Protein AF-A0AAW9SMX0-F1 (afdb_monomer_lite)

Sequence (103 aa):
MMPGGKVMLHRSEGRRTGTETSFVAVIRDSGDGYECDTYDRDGTTSHSCAKLDGHDWHIDGDGMRFRGKFDAGFETLSGQWYRDTDDKPDQLWMQVTLARQEA

Organism: NCBI:txid422297

Foldseek 3Di:
DDPPWDWDWDWDWDADPNDIKIKIWIWTDPPQFIKIWIAIPVRDIWIWTWHDDPFWIWIDIDQKIWTWGADPVSQKIWTWMFGDDPVDGGHTDDTDIDGDDDD

Secondary structure (DSSP, 8-state):
--TT--EEEEEEEEEETTEEEEEEEEEEE-SSSEEEEEEETTS-EEEEEEEEETTEEEEEETTEEEEEEE-TTS-EEEEEEEEEETTEEEEEEEEEEEEPPP-

Structure (mmCIF, N/CA/C/O backbone):
data_AF-A0AAW9SMX0-F1
#
_entry.id   AF-A0AAW9SMX0-F1
#
loop_
_atom_site.group_PDB
_atom_site.id
_atom_site.type_symbol
_atom_site.label_atom_id
_atom_site.label_alt_id
_atom_site.label_comp_id
_atom_site.label_asym_id
_atom_site.label_entity_id
_atom_site.label_seq_id
_atom_site.pdbx_PDB_ins_code
_atom_site.Cartn_x
_atom_site.Cartn_y
_atom_site.Cartn_z
_atom_site.occupancy
_atom_site.B_iso_or_equiv
_atom_site.auth_seq_id
_atom_site.auth_comp_id
_atom_site.auth_asym_id
_atom_site.auth_atom_id
_atom_site.pdbx_PDB_model_num
ATOM 1 N N . MET A 1 1 ? -20.982 -3.469 -15.095 1.00 43.59 1 MET A N 1
ATOM 2 C CA . MET A 1 1 ? -21.664 -2.411 -14.309 1.00 43.59 1 MET A CA 1
ATOM 3 C C . MET A 1 1 ? -20.934 -2.352 -12.959 1.00 43.59 1 MET A C 1
ATOM 5 O O . MET A 1 1 ? -20.220 -3.297 -12.675 1.00 43.59 1 MET A O 1
ATOM 9 N N . MET A 1 2 ? -21.052 -1.330 -12.112 1.00 42.69 2 MET A N 1
ATOM 10 C CA . MET A 1 2 ? -22.060 -1.598 -11.095 1.00 42.69 2 MET A CA 1
ATOM 11 C C . MET A 1 2 ? -22.697 -0.361 -10.450 1.00 42.69 2 MET A C 1
ATOM 13 O O . MET A 1 2 ? -21.994 0.463 -9.866 1.00 42.69 2 MET A O 1
ATOM 17 N N . PRO A 1 3 ? -24.035 -0.251 -10.512 1.00 39.66 3 PRO A N 1
ATOM 18 C CA . PRO A 1 3 ? -24.795 0.794 -9.846 1.00 39.66 3 PRO A CA 1
ATOM 19 C C . PRO A 1 3 ? -24.715 0.597 -8.331 1.00 39.66 3 PRO A C 1
ATOM 21 O O . PRO A 1 3 ? -25.076 -0.464 -7.827 1.00 39.66 3 PRO A O 1
ATOM 24 N N . GLY A 1 4 ? -24.260 1.631 -7.622 1.00 50.88 4 GLY A N 1
ATOM 25 C CA . GLY A 1 4 ? -24.362 1.752 -6.163 1.00 50.88 4 GLY A CA 1
ATOM 26 C C . GLY A 1 4 ? -23.061 1.607 -5.364 1.00 50.88 4 GLY A C 1
ATOM 27 O O . GLY A 1 4 ? -23.071 1.909 -4.174 1.00 50.88 4 GLY A O 1
ATOM 28 N N . GLY A 1 5 ? -21.948 1.192 -5.978 1.00 65.75 5 GLY A N 1
ATOM 29 C CA . GLY A 1 5 ? -20.664 1.060 -5.275 1.00 65.75 5 GLY A CA 1
ATOM 30 C C . GLY A 1 5 ? -20.070 2.416 -4.879 1.00 65.75 5 GLY A C 1
ATOM 31 O O . GLY A 1 5 ? -20.079 3.357 -5.675 1.00 65.75 5 GLY A O 1
ATOM 32 N N . LYS A 1 6 ? -19.548 2.532 -3.652 1.00 74.38 6 LYS A N 1
ATOM 33 C CA . LYS A 1 6 ? -18.794 3.718 -3.224 1.00 74.38 6 LYS A CA 1
ATOM 34 C C . LYS A 1 6 ? -17.414 3.684 -3.878 1.00 74.38 6 LYS A C 1
ATOM 36 O O . LYS A 1 6 ? -16.716 2.677 -3.803 1.00 74.38 6 LYS A O 1
ATOM 41 N N . VAL A 1 7 ? -17.033 4.792 -4.504 1.00 83.56 7 VAL A N 1
ATOM 42 C CA . VAL A 1 7 ? -15.702 4.992 -5.082 1.00 83.56 7 VAL A CA 1
ATOM 43 C C . VAL A 1 7 ? -15.062 6.179 -4.384 1.00 83.56 7 VAL A C 1
ATOM 45 O O . VAL A 1 7 ? -15.695 7.227 -4.241 1.00 83.56 7 VAL A O 1
ATOM 48 N N . MET A 1 8 ? -13.813 6.019 -3.960 1.00 88.38 8 MET A N 1
ATOM 49 C CA . MET A 1 8 ? -12.990 7.122 -3.483 1.00 88.38 8 MET A CA 1
ATOM 50 C C . MET A 1 8 ? -11.999 7.502 -4.578 1.00 88.38 8 MET A C 1
ATOM 52 O O . MET A 1 8 ? -11.244 6.664 -5.067 1.00 88.38 8 MET A O 1
ATOM 56 N N . LEU A 1 9 ? -12.002 8.781 -4.947 1.00 90.31 9 LEU A N 1
ATOM 57 C CA . LEU A 1 9 ? -10.954 9.362 -5.771 1.00 90.31 9 LEU A CA 1
ATOM 58 C C . LEU A 1 9 ? -9.901 9.961 -4.843 1.00 90.31 9 LEU A C 1
ATOM 60 O O . LEU A 1 9 ? -10.198 10.888 -4.090 1.00 90.31 9 LEU A O 1
ATOM 64 N N . HIS A 1 10 ? -8.681 9.441 -4.900 1.00 87.25 10 HIS A N 1
ATOM 65 C CA . HIS A 1 10 ? -7.555 9.976 -4.149 1.00 87.25 10 HIS A CA 1
ATOM 66 C C . HIS A 1 10 ? -6.547 10.594 -5.116 1.00 87.25 10 HIS A C 1
ATOM 68 O O . HIS A 1 10 ? -6.023 9.916 -5.994 1.00 87.25 10 HIS A O 1
ATOM 74 N N . ARG A 1 11 ? -6.283 11.892 -4.968 1.00 89.88 11 ARG A N 1
ATOM 75 C CA . ARG A 1 11 ? -5.246 12.600 -5.721 1.00 89.88 11 ARG A CA 1
ATOM 76 C C . ARG A 1 11 ? -4.106 12.925 -4.777 1.00 89.88 11 ARG A C 1
ATOM 78 O O . ARG A 1 11 ? -4.342 13.477 -3.704 1.00 89.88 11 ARG A O 1
ATOM 85 N N . SER A 1 12 ? -2.894 12.610 -5.204 1.00 86.81 12 SER A N 1
ATOM 86 C CA . SER A 1 12 ? -1.688 12.892 -4.442 1.00 86.81 12 SER A CA 1
ATOM 87 C C . SER A 1 12 ? -0.671 13.615 -5.309 1.00 86.81 12 SER A C 1
ATOM 89 O O . SER A 1 12 ? -0.507 13.316 -6.494 1.00 86.81 12 SER A O 1
ATOM 91 N N . GLU A 1 13 ? 0.002 14.582 -4.701 1.00 89.38 13 GLU A N 1
ATOM 92 C CA . GLU A 1 13 ? 1.082 15.362 -5.290 1.00 89.38 13 GLU A CA 1
ATOM 93 C C . GLU A 1 13 ? 2.226 15.412 -4.280 1.00 89.38 13 GLU A C 1
ATOM 95 O O . GLU A 1 13 ? 2.012 15.521 -3.072 1.00 89.38 13 GLU A O 1
ATOM 100 N N . GLY A 1 14 ? 3.456 15.306 -4.766 1.00 84.12 14 GLY A N 1
ATOM 101 C CA . GLY A 1 14 ? 4.633 15.239 -3.920 1.00 84.12 14 GLY A CA 1
ATOM 102 C C . GLY A 1 14 ? 5.915 15.518 -4.684 1.00 84.12 14 GLY A C 1
ATOM 103 O O . GLY A 1 14 ? 5.922 15.731 -5.896 1.00 84.12 14 GLY A O 1
ATOM 104 N N . ARG A 1 15 ? 7.033 15.513 -3.958 1.00 82.81 15 ARG A N 1
ATOM 105 C CA . ARG A 1 15 ? 8.367 15.631 -4.544 1.00 82.81 15 ARG A CA 1
ATOM 106 C C . ARG A 1 15 ? 9.269 14.545 -3.986 1.00 82.81 15 ARG A C 1
ATOM 108 O O . ARG A 1 15 ? 9.516 14.501 -2.784 1.00 82.81 15 ARG A O 1
ATOM 115 N N . ARG A 1 16 ? 9.816 13.705 -4.862 1.00 72.75 16 ARG A N 1
ATOM 116 C CA . ARG A 1 16 ? 10.793 12.669 -4.523 1.00 72.75 16 ARG A CA 1
ATOM 117 C C . ARG A 1 16 ? 12.118 13.002 -5.193 1.00 72.75 16 ARG A C 1
ATOM 119 O O . ARG A 1 16 ? 12.179 13.131 -6.408 1.00 72.75 16 ARG A O 1
ATOM 126 N N . THR A 1 17 ? 13.176 13.175 -4.397 1.00 80.62 17 THR A N 1
ATOM 127 C CA . THR A 1 17 ? 14.545 13.450 -4.893 1.00 80.62 17 THR A CA 1
ATOM 128 C C . THR A 1 17 ? 14.629 14.597 -5.914 1.00 80.62 17 THR A C 1
ATOM 130 O O . THR A 1 17 ? 15.412 14.544 -6.852 1.00 80.62 17 THR A O 1
ATOM 133 N N . GLY A 1 18 ? 13.808 15.638 -5.740 1.00 82.25 18 GLY A N 1
ATOM 134 C CA . GLY A 1 18 ? 13.744 16.788 -6.653 1.00 82.25 18 GLY A CA 1
ATOM 135 C C . GLY A 1 18 ? 12.780 16.623 -7.832 1.00 82.25 18 GLY A C 1
ATOM 136 O O . GLY A 1 18 ? 12.392 17.629 -8.416 1.00 82.25 18 GLY A O 1
ATOM 137 N N . THR A 1 19 ? 12.324 15.405 -8.116 1.00 79.31 19 THR A N 1
ATOM 138 C CA . THR A 1 19 ? 11.315 15.113 -9.136 1.00 79.31 19 THR A CA 1
ATOM 139 C C . THR A 1 19 ? 9.921 15.253 -8.543 1.00 79.31 19 THR A C 1
ATOM 141 O O . THR A 1 19 ? 9.609 14.664 -7.506 1.00 79.31 19 THR A O 1
ATOM 144 N N . GLU A 1 20 ? 9.074 16.048 -9.183 1.00 85.69 20 GLU A N 1
ATOM 145 C CA . GLU A 1 20 ? 7.659 16.122 -8.837 1.00 85.69 20 GLU A CA 1
ATOM 146 C C . GLU A 1 20 ? 6.942 14.827 -9.219 1.00 85.69 20 GLU A C 1
ATOM 148 O O . GLU A 1 20 ? 6.986 14.390 -10.368 1.00 85.69 20 GLU A O 1
ATOM 153 N N . THR A 1 21 ? 6.213 14.261 -8.270 1.00 83.50 21 THR A N 1
ATOM 154 C CA . THR A 1 21 ? 5.408 13.058 -8.448 1.00 83.50 21 THR A CA 1
ATOM 155 C C . THR A 1 21 ? 3.948 13.428 -8.262 1.00 83.50 21 THR A C 1
ATOM 157 O O . THR A 1 21 ? 3.606 14.082 -7.277 1.00 83.50 21 THR A O 1
ATOM 160 N N . SER A 1 22 ? 3.072 12.980 -9.147 1.00 89.81 22 SER A N 1
ATOM 161 C CA . SER A 1 22 ? 1.636 13.053 -8.909 1.00 89.81 22 SER A CA 1
ATOM 162 C C . SER A 1 22 ? 0.956 11.808 -9.441 1.00 89.81 22 SER A C 1
ATOM 164 O O . SER A 1 22 ? 1.401 11.217 -10.428 1.00 89.81 22 SER A O 1
ATOM 166 N N . PHE A 1 23 ? -0.100 11.397 -8.749 1.00 90.38 23 PHE A N 1
ATOM 167 C CA . PHE A 1 23 ? -0.931 10.288 -9.177 1.00 90.38 23 PHE A CA 1
ATOM 168 C C . PHE A 1 23 ? -2.386 10.494 -8.769 1.00 90.38 23 PHE A C 1
ATOM 170 O O . PHE A 1 23 ? -2.711 11.224 -7.825 1.00 90.38 23 PHE A O 1
ATOM 177 N N . VAL A 1 24 ? -3.262 9.814 -9.497 1.00 92.38 24 VAL A N 1
ATOM 178 C CA . VAL A 1 24 ? -4.673 9.654 -9.167 1.00 92.38 24 VAL A CA 1
ATOM 179 C C . VAL A 1 24 ? -4.934 8.175 -8.936 1.00 92.38 24 VAL A C 1
ATOM 181 O O . VAL A 1 24 ? -4.604 7.350 -9.780 1.00 92.38 24 VAL A O 1
ATOM 184 N N . ALA A 1 25 ? -5.536 7.852 -7.799 1.00 92.56 25 ALA A N 1
ATOM 185 C CA . ALA A 1 25 ? -5.982 6.517 -7.449 1.00 92.56 25 ALA A CA 1
ATOM 186 C C . ALA A 1 25 ? -7.514 6.459 -7.432 1.00 92.56 25 ALA A C 1
ATOM 188 O O . ALA A 1 25 ? -8.178 7.287 -6.798 1.00 92.56 25 ALA A O 1
ATOM 189 N N . VAL A 1 26 ? -8.070 5.472 -8.132 1.00 93.44 26 VAL A N 1
ATOM 190 C CA . VAL A 1 26 ? -9.494 5.128 -8.112 1.00 93.44 26 VAL A CA 1
ATOM 191 C C . VAL A 1 26 ? -9.658 3.908 -7.219 1.00 93.44 26 VAL A C 1
ATOM 193 O O . VAL A 1 26 ? -9.281 2.803 -7.604 1.00 93.44 26 VAL A O 1
ATOM 196 N N . ILE A 1 27 ? -10.222 4.116 -6.031 1.00 92.62 27 ILE A N 1
ATOM 197 C CA . ILE A 1 27 ? -10.362 3.080 -5.006 1.00 92.62 27 ILE A CA 1
ATOM 198 C C . ILE A 1 27 ? -11.817 2.628 -4.941 1.00 92.62 27 ILE A C 1
ATOM 200 O O . ILE A 1 27 ? -12.732 3.444 -4.794 1.00 92.62 27 ILE A O 1
ATOM 204 N N . ARG A 1 28 ? -12.024 1.321 -5.068 1.00 92.00 28 ARG A N 1
ATOM 205 C CA . ARG A 1 28 ? -13.322 0.667 -5.228 1.00 92.00 28 ARG A CA 1
ATOM 206 C C . ARG A 1 28 ? -13.480 -0.386 -4.136 1.00 92.00 28 ARG A C 1
ATOM 208 O O . ARG A 1 28 ? -12.566 -1.167 -3.907 1.00 92.00 28 ARG A O 1
ATOM 215 N N . ASP A 1 29 ? -14.627 -0.399 -3.468 1.00 90.00 29 ASP A N 1
ATOM 216 C CA . ASP A 1 29 ? -14.993 -1.485 -2.551 1.00 90.00 29 ASP A CA 1
ATOM 217 C C . ASP A 1 29 ? -15.253 -2.770 -3.359 1.00 90.00 29 ASP A C 1
ATOM 219 O O . ASP A 1 29 ? -16.039 -2.747 -4.312 1.00 90.00 29 ASP A O 1
ATOM 223 N N . SER A 1 30 ? -14.567 -3.862 -3.009 1.00 87.19 30 SER A N 1
ATOM 224 C CA . SER A 1 30 ? -14.698 -5.171 -3.664 1.00 87.19 30 SER A CA 1
ATOM 225 C C . SER A 1 30 ? -15.469 -6.204 -2.830 1.00 87.19 30 SER A C 1
ATOM 227 O O . SER A 1 30 ? -15.631 -7.342 -3.268 1.00 87.19 30 SER A O 1
ATOM 229 N N . GLY A 1 31 ? -15.968 -5.833 -1.647 1.00 86.12 31 GLY A N 1
ATOM 230 C CA . GLY A 1 31 ? -16.636 -6.716 -0.686 1.00 86.12 31 GLY A CA 1
ATOM 231 C C . GLY A 1 31 ? -15.684 -7.357 0.329 1.00 86.12 31 GLY A C 1
ATOM 232 O O . GLY A 1 31 ? -15.986 -7.357 1.519 1.00 86.12 31 GLY A O 1
ATOM 233 N N . ASP A 1 32 ? -14.518 -7.828 -0.121 1.00 85.50 32 ASP A N 1
ATOM 234 C CA . ASP A 1 32 ? -13.481 -8.446 0.730 1.00 85.50 32 ASP A CA 1
ATOM 235 C C . ASP A 1 32 ? -12.297 -7.504 1.028 1.00 85.50 32 ASP A C 1
ATOM 237 O O . ASP A 1 32 ? -11.305 -7.898 1.649 1.00 85.50 32 ASP A O 1
ATOM 241 N N . GLY A 1 33 ? -12.389 -6.252 0.576 1.00 91.50 33 GLY A N 1
ATOM 242 C CA . GLY A 1 33 ? -11.355 -5.236 0.701 1.00 91.50 33 GLY A CA 1
ATOM 243 C C . GLY A 1 33 ? -11.566 -4.102 -0.296 1.00 91.50 33 GLY A C 1
ATOM 244 O O . GLY A 1 33 ? -12.695 -3.700 -0.585 1.00 91.50 33 GLY A O 1
ATOM 245 N N . TYR A 1 34 ? -10.462 -3.588 -0.826 1.00 92.75 34 TYR A N 1
ATOM 246 C CA . TYR A 1 34 ? -10.454 -2.493 -1.782 1.00 92.75 34 TYR A CA 1
ATOM 247 C C . TYR A 1 34 ? -9.595 -2.834 -2.989 1.00 92.75 34 TYR A C 1
ATOM 249 O O . TYR A 1 34 ? -8.468 -3.293 -2.837 1.00 92.75 34 TYR A O 1
ATOM 257 N N . GLU A 1 35 ? -10.098 -2.546 -4.180 1.00 94.56 35 GLU A N 1
ATOM 258 C CA . GLU A 1 35 ? -9.307 -2.510 -5.406 1.00 94.56 35 GLU A CA 1
ATOM 259 C C . GLU A 1 35 ? -8.896 -1.072 -5.701 1.00 94.56 35 GLU A C 1
ATOM 261 O O . GLU A 1 35 ? -9.692 -0.143 -5.549 1.00 94.56 35 GLU A O 1
ATOM 266 N N . CYS A 1 36 ? -7.660 -0.878 -6.136 1.00 94.44 36 CYS A N 1
ATOM 267 C CA . CYS A 1 36 ? -7.089 0.429 -6.402 1.00 94.44 36 CYS A CA 1
ATOM 268 C C . CYS A 1 36 ? -6.353 0.414 -7.740 1.00 94.44 36 CYS A C 1
ATOM 270 O O . CYS A 1 36 ? -5.332 -0.261 -7.880 1.00 94.44 36 CYS A O 1
ATOM 272 N N . ASP A 1 37 ? -6.849 1.203 -8.692 1.00 94.56 37 ASP A N 1
ATOM 273 C CA . ASP A 1 37 ? -6.109 1.517 -9.915 1.00 94.56 37 ASP A CA 1
ATOM 274 C C . ASP A 1 37 ? -5.445 2.877 -9.755 1.00 94.56 37 ASP A C 1
ATOM 276 O O . ASP A 1 37 ? -6.115 3.861 -9.427 1.00 94.56 37 ASP A O 1
ATOM 280 N N . THR A 1 38 ? -4.144 2.942 -10.013 1.00 92.94 38 THR A N 1
ATOM 281 C CA . THR A 1 38 ? -3.360 4.174 -9.936 1.00 92.94 38 THR A CA 1
ATOM 282 C C . THR A 1 38 ? -2.879 4.589 -11.318 1.00 92.94 38 THR A C 1
ATOM 284 O O . THR A 1 38 ? -2.410 3.761 -12.094 1.00 92.94 38 THR A O 1
ATOM 287 N N . TYR A 1 39 ? -2.976 5.886 -11.596 1.00 93.25 39 TYR A N 1
ATOM 288 C CA . TYR A 1 39 ? -2.539 6.533 -12.826 1.00 93.25 39 TYR A CA 1
ATOM 289 C C . TYR A 1 39 ? -1.565 7.642 -12.443 1.00 93.25 39 TYR A C 1
ATOM 291 O O . TYR A 1 39 ? -1.960 8.598 -11.765 1.00 93.25 39 TYR A O 1
ATOM 299 N N . ASP A 1 40 ? -0.299 7.508 -12.826 1.00 89.94 40 ASP A N 1
ATOM 300 C CA . ASP A 1 40 ? 0.704 8.539 -12.567 1.00 89.94 40 ASP A CA 1
ATOM 301 C C . ASP A 1 40 ? 0.805 9.560 -13.711 1.00 89.94 40 ASP A C 1
ATOM 303 O O . ASP A 1 40 ? 0.201 9.423 -14.779 1.00 89.94 40 ASP A O 1
ATOM 307 N N . ARG A 1 41 ? 1.568 10.628 -13.470 1.00 88.06 41 ARG A N 1
ATOM 308 C CA . ARG A 1 41 ? 1.781 11.707 -14.444 1.00 88.06 41 ARG A CA 1
ATOM 309 C C . ARG A 1 41 ? 2.518 11.286 -15.720 1.00 88.06 41 ARG A C 1
ATOM 311 O O . ARG A 1 41 ? 2.428 12.011 -16.708 1.00 88.06 41 ARG A O 1
ATOM 318 N N . ASP A 1 42 ? 3.252 10.1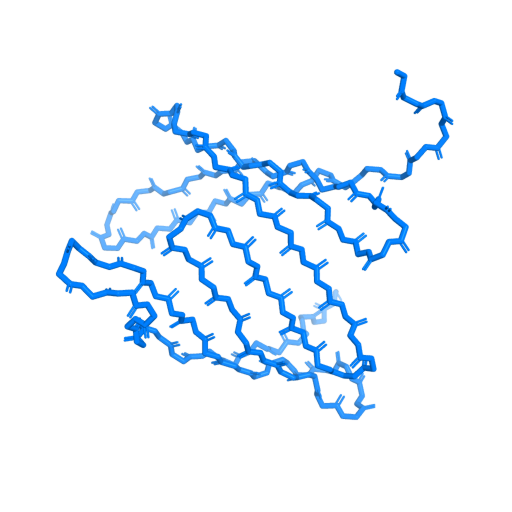78 -15.680 1.00 88.19 42 ASP A N 1
ATOM 319 C CA . ASP A 1 42 ? 4.064 9.676 -16.791 1.00 88.19 42 ASP A CA 1
ATOM 320 C C . ASP A 1 42 ? 3.271 8.680 -17.659 1.00 88.19 42 ASP A C 1
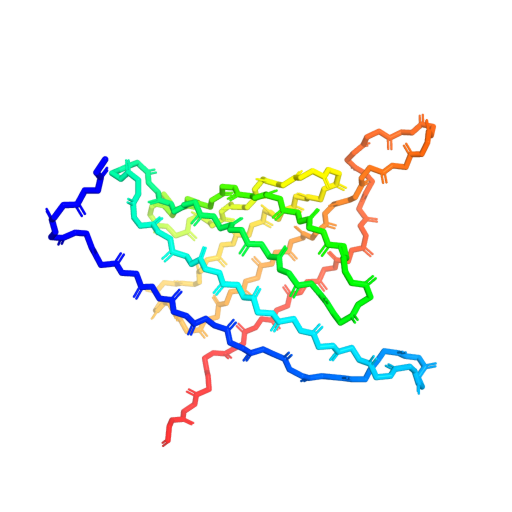ATOM 322 O O . ASP A 1 42 ? 3.768 8.186 -18.671 1.00 88.19 42 ASP A O 1
ATOM 326 N N . GLY A 1 43 ? 2.004 8.433 -17.302 1.00 88.25 43 GLY A N 1
ATOM 327 C CA . GLY A 1 43 ? 1.108 7.515 -17.998 1.00 88.25 43 GLY A CA 1
ATOM 328 C C . GLY A 1 43 ? 1.254 6.065 -17.542 1.00 88.25 43 GLY A C 1
ATOM 329 O O . GLY A 1 43 ? 0.653 5.181 -18.155 1.00 88.25 43 GLY A O 1
ATOM 330 N N . THR A 1 44 ? 2.016 5.805 -16.477 1.00 90.25 44 THR A N 1
ATOM 331 C CA . THR A 1 44 ? 2.097 4.479 -15.870 1.00 90.25 44 THR A CA 1
ATOM 332 C C . THR A 1 44 ? 0.789 4.173 -15.160 1.00 90.25 44 THR A C 1
ATOM 334 O O . THR A 1 44 ? 0.246 4.992 -14.411 1.00 90.25 44 THR A O 1
ATOM 337 N N . THR A 1 45 ? 0.309 2.954 -15.369 1.00 92.81 45 THR A N 1
ATOM 338 C CA . THR A 1 45 ? -0.836 2.401 -14.655 1.00 92.81 45 THR A CA 1
ATOM 339 C C . THR A 1 45 ? -0.382 1.260 -13.767 1.00 92.81 45 THR A C 1
ATOM 341 O O . THR A 1 45 ? 0.396 0.416 -14.212 1.00 92.81 45 THR A O 1
ATOM 344 N N . SER A 1 46 ? -0.902 1.193 -12.549 1.00 91.69 46 SER A N 1
ATOM 345 C CA . SER A 1 46 ? -0.700 0.047 -11.665 1.00 91.69 46 SER A CA 1
ATOM 346 C C . SER A 1 46 ? -1.996 -0.352 -10.978 1.00 91.69 46 SER A C 1
ATOM 348 O O . SER A 1 46 ? -2.899 0.470 -10.791 1.00 91.69 46 SER A O 1
ATOM 350 N N . HIS A 1 47 ? -2.074 -1.626 -10.608 1.00 94.44 47 HIS A N 1
ATOM 351 C CA . HIS A 1 47 ? -3.192 -2.183 -9.867 1.00 94.44 47 HIS A CA 1
ATOM 352 C C . HIS A 1 47 ? -2.726 -2.686 -8.499 1.00 94.44 47 HIS A C 1
ATOM 354 O O . HIS A 1 47 ? -1.597 -3.159 -8.334 1.00 94.44 47 HIS A O 1
ATOM 360 N N . SER A 1 48 ? -3.599 -2.566 -7.502 1.00 95.38 48 SER A N 1
ATOM 361 C CA . SER A 1 48 ? -3.389 -3.151 -6.182 1.00 95.38 48 SER A CA 1
ATOM 362 C C . SER A 1 48 ? -4.701 -3.492 -5.487 1.00 95.38 48 SER A C 1
ATOM 364 O O . SER A 1 48 ? -5.728 -2.851 -5.712 1.00 95.38 48 SER A O 1
ATOM 366 N N . CYS A 1 49 ? -4.631 -4.463 -4.587 1.00 95.81 49 CYS A N 1
ATOM 367 C CA . CYS A 1 49 ? -5.686 -4.814 -3.653 1.00 95.81 49 CYS A CA 1
ATOM 368 C C . CYS A 1 49 ? -5.245 -4.453 -2.237 1.00 95.81 49 CYS A C 1
ATOM 370 O O . CYS A 1 49 ? -4.085 -4.639 -1.875 1.00 95.81 49 CYS A O 1
ATOM 372 N N . ALA A 1 50 ? -6.163 -3.964 -1.415 1.00 95.38 50 ALA A N 1
ATOM 373 C CA . ALA A 1 50 ? -5.902 -3.652 -0.021 1.00 95.38 50 ALA A CA 1
ATOM 374 C C . ALA A 1 50 ? -6.953 -4.275 0.892 1.00 95.38 50 ALA A C 1
ATOM 376 O O . ALA A 1 50 ? -8.127 -4.366 0.532 1.00 95.38 50 ALA A O 1
ATOM 377 N N . LYS A 1 51 ? -6.538 -4.693 2.087 1.00 96.12 51 LYS A N 1
ATOM 378 C CA . LYS A 1 51 ? -7.412 -5.368 3.046 1.00 96.12 51 LYS A CA 1
ATOM 379 C C . LYS A 1 51 ? -7.084 -4.970 4.478 1.00 96.12 51 LYS A C 1
ATOM 381 O O . LYS A 1 51 ? -5.914 -4.900 4.854 1.00 96.12 51 LYS A O 1
ATOM 386 N N . LEU A 1 52 ? -8.138 -4.734 5.258 1.00 94.88 52 LEU A N 1
ATOM 387 C CA . LEU A 1 52 ? -8.075 -4.498 6.697 1.00 94.88 52 LEU A CA 1
ATOM 388 C C . LEU A 1 52 ? -8.689 -5.694 7.426 1.00 94.88 52 LEU A C 1
ATOM 390 O O . LEU A 1 52 ? -9.899 -5.896 7.364 1.00 94.88 52 LEU A O 1
ATOM 394 N N . ASP A 1 53 ? -7.861 -6.453 8.138 1.00 95.69 53 ASP A N 1
ATOM 395 C CA . ASP A 1 53 ? -8.281 -7.579 8.971 1.00 95.69 53 ASP A CA 1
ATOM 396 C C . ASP A 1 53 ? -8.053 -7.220 10.447 1.00 95.69 53 ASP A C 1
ATOM 398 O O . ASP A 1 53 ? -6.954 -7.335 10.993 1.00 95.69 53 ASP A O 1
ATOM 402 N N . GLY A 1 54 ? -9.100 -6.719 11.108 1.00 96.00 54 GLY A N 1
ATOM 403 C CA . GLY A 1 54 ? -8.978 -6.148 12.449 1.00 96.00 54 GLY A CA 1
ATOM 404 C C . GLY A 1 54 ? -8.122 -4.881 12.425 1.00 96.00 54 GLY A C 1
ATOM 405 O O . GLY A 1 54 ? -8.573 -3.844 11.949 1.00 96.00 54 GLY A O 1
ATOM 406 N N . HIS A 1 55 ? -6.894 -4.962 12.940 1.00 97.19 55 HIS A N 1
ATOM 407 C CA . HIS A 1 55 ? -5.921 -3.863 12.870 1.00 97.19 55 HIS A CA 1
ATOM 408 C C . HIS A 1 55 ? -4.827 -4.106 11.828 1.00 97.19 55 HIS A C 1
ATOM 410 O O . HIS A 1 55 ? -4.025 -3.208 11.590 1.00 97.19 55 HIS A O 1
ATOM 416 N N . ASP A 1 56 ? -4.748 -5.299 11.239 1.00 98.06 56 ASP A N 1
ATOM 417 C CA . ASP A 1 56 ? -3.715 -5.639 10.265 1.00 98.06 56 ASP A CA 1
ATOM 418 C C . ASP A 1 56 ? -4.109 -5.088 8.888 1.00 98.06 56 ASP A C 1
ATOM 420 O O . ASP A 1 56 ? -5.193 -5.366 8.374 1.00 98.06 56 ASP A O 1
ATOM 424 N N . TRP A 1 57 ? -3.239 -4.254 8.318 1.00 97.38 57 TRP A N 1
ATOM 425 C CA . TRP A 1 57 ? -3.448 -3.566 7.048 1.00 97.38 57 TRP A CA 1
ATOM 426 C C . TRP A 1 57 ? -2.457 -4.074 6.008 1.00 97.38 57 TRP A C 1
ATOM 428 O O . TRP A 1 57 ? -1.236 -3.976 6.183 1.00 97.38 57 TRP A O 1
ATOM 438 N N . HIS A 1 58 ? -2.987 -4.595 4.907 1.00 97.56 58 HIS A N 1
ATOM 439 C CA . HIS A 1 58 ? -2.208 -5.162 3.816 1.00 97.56 58 HIS A CA 1
ATOM 440 C C . HIS A 1 58 ? -2.535 -4.461 2.503 1.00 97.56 58 HIS A C 1
ATOM 442 O O . HIS A 1 58 ? -3.694 -4.151 2.235 1.00 97.56 58 HIS A O 1
ATOM 448 N N . ILE A 1 59 ? -1.510 -4.240 1.680 1.00 96.56 59 ILE A N 1
ATOM 449 C CA . ILE A 1 59 ? -1.654 -3.826 0.281 1.00 96.56 59 ILE A CA 1
ATOM 450 C C . ILE A 1 59 ? -0.806 -4.768 -0.564 1.00 96.56 59 ILE A C 1
ATOM 452 O O . ILE A 1 59 ? 0.358 -5.002 -0.237 1.00 96.56 59 ILE A O 1
ATOM 456 N N . ASP A 1 60 ? -1.375 -5.280 -1.643 1.00 96.69 60 ASP A N 1
ATOM 457 C CA . ASP A 1 60 ? -0.726 -6.133 -2.628 1.00 96.69 60 ASP A CA 1
ATOM 458 C C . ASP A 1 60 ? -0.918 -5.527 -4.010 1.00 96.69 60 ASP A C 1
ATOM 460 O O . ASP A 1 60 ? -2.031 -5.493 -4.523 1.00 96.69 60 ASP A O 1
ATOM 464 N N . GLY A 1 61 ? 0.160 -5.022 -4.599 1.00 94.06 61 GLY A N 1
ATOM 465 C CA . GLY A 1 61 ? 0.175 -4.511 -5.963 1.00 94.06 61 GLY A CA 1
ATOM 466 C C . GLY A 1 61 ? 1.269 -5.147 -6.805 1.00 94.06 61 GLY A C 1
ATOM 467 O O . GLY A 1 61 ? 2.067 -5.959 -6.325 1.00 94.06 61 GLY A O 1
ATOM 468 N N . ASP A 1 62 ? 1.321 -4.737 -8.067 1.00 89.50 62 ASP A N 1
ATOM 469 C CA . ASP A 1 62 ? 2.318 -5.220 -9.019 1.00 89.50 62 ASP A CA 1
ATOM 470 C C . ASP A 1 62 ? 3.729 -4.793 -8.588 1.00 89.50 62 ASP A C 1
ATOM 472 O O . ASP A 1 62 ? 4.125 -3.632 -8.701 1.00 89.50 62 ASP A O 1
ATOM 476 N N . GLY A 1 63 ? 4.489 -5.742 -8.039 1.00 90.75 63 GLY A N 1
ATOM 477 C CA . GLY A 1 63 ? 5.865 -5.528 -7.595 1.00 90.75 63 GLY A CA 1
ATOM 478 C C . GLY A 1 63 ? 6.022 -4.739 -6.292 1.00 90.75 63 GLY A C 1
ATOM 479 O O . GLY A 1 63 ? 7.149 -4.417 -5.923 1.00 90.75 63 GLY A O 1
ATOM 480 N N . MET A 1 64 ? 4.937 -4.414 -5.584 1.00 93.75 64 MET A N 1
ATOM 481 C CA . MET A 1 64 ? 4.963 -3.624 -4.348 1.00 93.75 64 MET A CA 1
ATOM 482 C C . MET A 1 64 ? 3.955 -4.158 -3.336 1.00 93.75 64 MET A C 1
ATOM 484 O O . MET A 1 64 ? 2.790 -4.371 -3.666 1.00 93.75 64 MET A O 1
ATOM 488 N N . ARG A 1 65 ? 4.378 -4.333 -2.081 1.00 96.94 65 ARG A N 1
ATOM 489 C CA . ARG A 1 65 ? 3.520 -4.862 -1.012 1.00 96.94 65 ARG A CA 1
ATOM 490 C C . ARG A 1 65 ? 3.705 -4.079 0.272 1.00 96.94 65 ARG A C 1
ATOM 492 O O . ARG A 1 65 ? 4.832 -3.807 0.675 1.00 96.94 65 ARG A O 1
ATOM 499 N N . PHE A 1 66 ? 2.609 -3.752 0.941 1.00 97.38 66 PHE A N 1
ATOM 500 C CA . PHE A 1 66 ? 2.631 -3.200 2.289 1.00 97.38 66 PHE A CA 1
ATOM 501 C C . PHE A 1 66 ? 2.127 -4.233 3.285 1.00 97.38 66 PHE A C 1
ATOM 503 O O . PHE A 1 66 ? 1.112 -4.895 3.046 1.00 97.38 66 PHE A O 1
ATOM 510 N N . ARG A 1 67 ? 2.818 -4.333 4.419 1.00 98.06 67 ARG A N 1
ATOM 511 C CA . ARG A 1 67 ? 2.373 -5.074 5.598 1.00 98.06 67 ARG A CA 1
ATOM 512 C C . ARG A 1 67 ? 2.512 -4.180 6.816 1.00 98.06 67 AR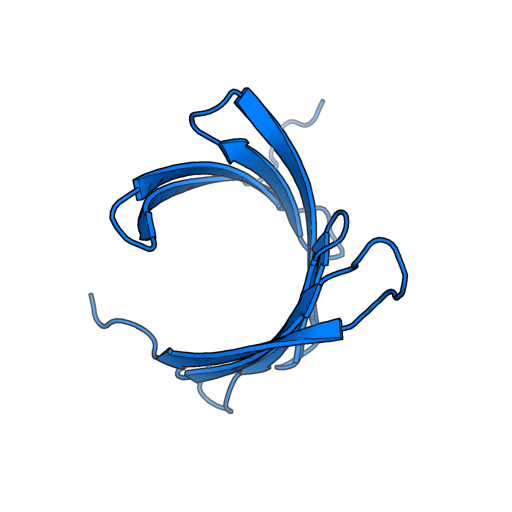G A C 1
ATOM 514 O O . ARG A 1 67 ? 3.620 -3.759 7.151 1.00 98.06 67 ARG A O 1
ATOM 521 N N . GLY A 1 68 ? 1.406 -3.885 7.479 1.00 98.12 68 GLY A N 1
ATOM 522 C CA . GLY A 1 68 ? 1.414 -3.037 8.659 1.00 98.12 68 GLY A CA 1
ATOM 523 C C . GLY A 1 68 ? 0.226 -3.276 9.562 1.00 98.12 68 GLY A C 1
ATOM 524 O O . GLY A 1 68 ? -0.594 -4.159 9.329 1.00 98.12 68 GLY A O 1
ATOM 525 N N . LYS A 1 69 ? 0.162 -2.480 10.622 1.00 98.44 69 LYS A N 1
ATOM 526 C CA . LYS A 1 69 ? -0.850 -2.598 11.658 1.00 98.44 69 LYS A CA 1
ATOM 527 C C . LYS A 1 69 ? -1.194 -1.232 12.234 1.00 98.44 69 LYS A C 1
ATOM 529 O O . LYS A 1 69 ? -0.298 -0.422 12.491 1.00 98.44 69 LYS A O 1
ATOM 534 N N . PHE A 1 70 ? -2.481 -1.006 12.452 1.00 98.31 70 PHE A N 1
ATOM 535 C CA . PHE A 1 70 ? -2.974 0.107 13.246 1.00 98.31 70 PHE A CA 1
ATOM 536 C C . PHE A 1 70 ? -2.781 -0.154 14.745 1.00 98.31 70 PHE A C 1
ATOM 538 O O . PHE A 1 70 ? -2.847 -1.294 15.218 1.00 98.31 70 PHE A O 1
ATOM 545 N N . ASP A 1 71 ? -2.543 0.907 15.510 1.00 97.56 71 ASP A N 1
ATOM 546 C CA . ASP A 1 71 ? -2.675 0.842 16.963 1.00 97.56 71 ASP A CA 1
ATOM 547 C C . ASP A 1 71 ? -4.142 0.627 17.384 1.00 97.56 71 ASP A C 1
ATOM 549 O O . ASP A 1 71 ? -5.062 0.609 16.567 1.00 97.56 71 ASP A O 1
ATOM 553 N N . ALA A 1 72 ? -4.372 0.441 18.686 1.00 96.69 72 ALA A N 1
ATOM 554 C CA . ALA A 1 72 ? -5.709 0.160 19.206 1.00 96.69 72 ALA A CA 1
ATOM 555 C C . ALA A 1 72 ? -6.733 1.285 18.953 1.00 96.69 72 ALA A C 1
ATOM 557 O O . ALA A 1 72 ? -7.932 1.028 19.023 1.00 96.69 72 ALA A O 1
ATOM 558 N N . GLY A 1 73 ? -6.271 2.513 18.699 1.00 96.38 73 GLY A N 1
ATOM 559 C CA . GLY A 1 73 ? -7.119 3.677 18.456 1.00 96.38 73 GLY A CA 1
ATOM 560 C C . GLY A 1 73 ? -7.314 4.007 16.977 1.00 96.38 73 GLY A C 1
ATOM 561 O O . GLY A 1 73 ? -8.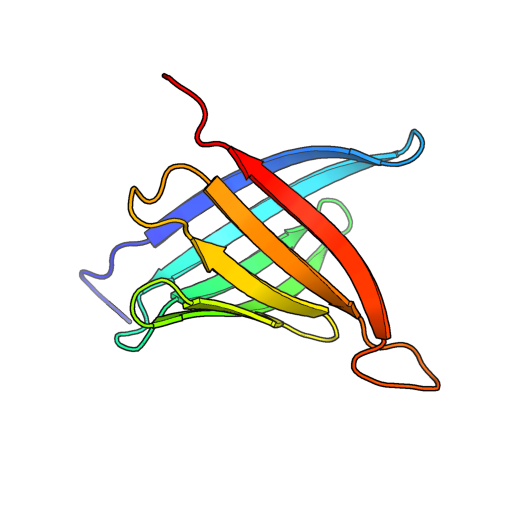037 4.952 16.680 1.00 96.38 73 GLY A O 1
ATOM 562 N N . PHE A 1 74 ? -6.683 3.265 16.058 1.00 95.44 74 PHE A N 1
ATOM 563 C CA . PHE A 1 74 ? -6.554 3.650 14.647 1.00 95.44 74 PHE A CA 1
ATOM 564 C C . PHE A 1 74 ? -5.915 5.039 14.453 1.00 95.44 74 PHE A C 1
ATOM 566 O O . PHE A 1 74 ? -6.176 5.726 13.465 1.00 95.44 74 PHE A O 1
ATOM 573 N N . GLU A 1 75 ? -5.064 5.453 15.392 1.00 96.25 75 GLU A N 1
ATOM 574 C CA . GLU A 1 75 ? -4.395 6.758 15.373 1.00 96.25 75 GLU A CA 1
ATOM 575 C C . GLU A 1 75 ? -3.041 6.680 14.666 1.00 96.25 75 GLU A C 1
ATOM 577 O O . GLU A 1 75 ? -2.623 7.623 13.993 1.00 96.25 75 GLU A O 1
ATOM 582 N N . THR A 1 76 ? -2.372 5.532 14.771 1.00 97.06 76 THR A N 1
ATOM 583 C CA . THR A 1 76 ? -1.062 5.293 14.164 1.00 97.06 76 THR A CA 1
ATOM 584 C C . THR A 1 76 ? -1.089 4.038 13.304 1.00 97.06 76 THR A C 1
ATOM 586 O O . THR A 1 76 ? -1.495 2.980 13.777 1.00 97.06 76 THR A O 1
ATOM 589 N N . LEU A 1 77 ? -0.581 4.121 12.074 1.00 97.69 77 LEU A N 1
ATOM 590 C CA . LEU A 1 77 ? -0.278 2.975 11.215 1.00 97.69 77 LEU A CA 1
ATOM 591 C C . LEU A 1 77 ? 1.237 2.786 11.139 1.00 97.69 77 LEU A C 1
ATOM 593 O O . LEU A 1 77 ? 1.944 3.666 10.652 1.00 97.69 77 LEU A O 1
ATOM 597 N N . SER A 1 78 ? 1.737 1.631 11.571 1.00 98.31 78 SER A N 1
ATOM 598 C CA . SER A 1 78 ? 3.149 1.256 11.408 1.00 98.31 78 SER A CA 1
ATOM 599 C C . SER A 1 78 ? 3.286 0.055 10.486 1.00 98.31 78 SER A C 1
ATOM 601 O O . SER A 1 78 ? 2.469 -0.861 10.541 1.00 98.31 78 SER A O 1
ATOM 603 N N . GLY A 1 79 ? 4.324 0.019 9.654 1.00 98.12 79 GLY A N 1
ATOM 604 C CA . GLY A 1 79 ? 4.539 -1.128 8.781 1.00 98.12 79 GLY A CA 1
ATOM 605 C C . GLY A 1 79 ? 5.748 -1.029 7.870 1.00 98.12 79 GLY A C 1
ATOM 606 O O . GLY A 1 79 ? 6.619 -0.170 8.015 1.00 98.12 79 GLY A O 1
ATOM 607 N N . GLN A 1 80 ? 5.793 -1.964 6.934 1.00 98.44 80 GLN A N 1
ATOM 608 C CA . GLN A 1 80 ? 6.903 -2.188 6.028 1.00 98.44 80 GLN A CA 1
ATOM 609 C C . GLN A 1 80 ? 6.379 -2.269 4.600 1.00 98.44 80 GLN A C 1
ATOM 611 O O . GLN A 1 80 ? 5.393 -2.951 4.317 1.00 98.44 80 GLN A O 1
ATOM 616 N N . TRP A 1 81 ? 7.062 -1.569 3.706 1.00 97.44 81 TRP A N 1
ATOM 617 C CA . TRP A 1 81 ? 6.913 -1.738 2.275 1.00 97.44 81 TRP A CA 1
ATOM 618 C C . TRP A 1 81 ? 8.000 -2.662 1.760 1.00 97.44 81 TRP A C 1
ATOM 620 O O . TRP A 1 81 ? 9.186 -2.472 2.047 1.00 97.44 81 TRP A O 1
ATOM 630 N N . TYR A 1 82 ? 7.586 -3.605 0.936 1.00 97.38 82 TYR A N 1
ATOM 631 C CA . TYR A 1 82 ? 8.433 -4.498 0.176 1.00 97.38 82 TYR A CA 1
ATOM 632 C C . TYR A 1 82 ? 8.266 -4.190 -1.302 1.00 97.38 82 TYR A C 1
ATOM 634 O O . TYR A 1 8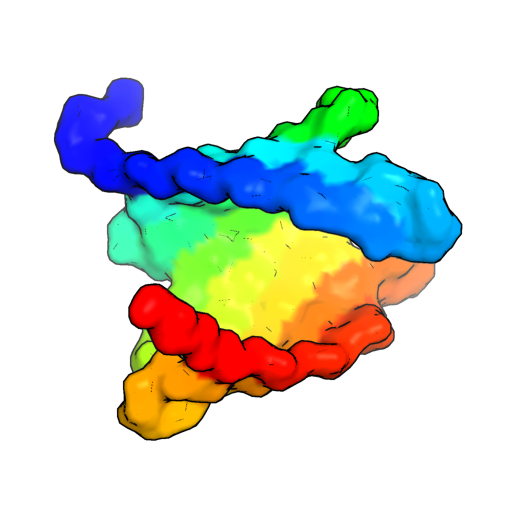2 ? 7.189 -3.783 -1.743 1.00 97.38 82 TYR A O 1
ATOM 642 N N . ARG A 1 83 ? 9.342 -4.388 -2.053 1.00 95.31 83 ARG A N 1
ATOM 643 C CA . ARG A 1 83 ? 9.356 -4.259 -3.501 1.00 95.31 83 ARG A CA 1
ATOM 644 C C . ARG A 1 83 ? 9.970 -5.492 -4.130 1.00 95.31 83 ARG A C 1
ATOM 646 O O . ARG A 1 83 ? 10.940 -6.042 -3.604 1.00 95.31 83 ARG A O 1
ATOM 653 N N . ASP A 1 84 ? 9.452 -5.863 -5.280 1.00 93.94 84 ASP A N 1
ATOM 654 C CA . ASP A 1 84 ? 10.125 -6.808 -6.146 1.00 93.94 84 ASP A CA 1
ATOM 655 C C . ASP A 1 84 ? 11.280 -6.097 -6.856 1.00 93.94 84 ASP A C 1
ATOM 657 O O . ASP A 1 84 ? 11.254 -4.898 -7.146 1.00 93.94 84 ASP A O 1
ATOM 661 N N . THR A 1 85 ? 12.342 -6.853 -7.073 1.00 89.38 85 THR A N 1
ATOM 662 C CA . THR A 1 85 ? 13.496 -6.479 -7.888 1.00 89.38 85 THR A CA 1
ATOM 663 C C . THR A 1 85 ? 13.709 -7.584 -8.908 1.00 89.38 85 THR A C 1
ATOM 665 O O . THR A 1 85 ? 13.261 -8.707 -8.672 1.00 89.38 85 THR A O 1
ATOM 668 N N . ASP A 1 86 ? 14.420 -7.291 -9.996 1.00 87.81 86 ASP A N 1
ATOM 669 C CA . ASP A 1 86 ? 14.663 -8.252 -11.083 1.00 87.81 86 ASP A CA 1
ATOM 670 C C . ASP A 1 86 ? 15.175 -9.613 -10.574 1.00 87.81 86 ASP A C 1
ATOM 672 O O . ASP A 1 86 ? 14.789 -10.660 -11.087 1.00 87.81 86 ASP A O 1
ATOM 676 N N . ASP A 1 87 ? 15.984 -9.599 -9.510 1.00 87.56 87 ASP A N 1
ATOM 677 C CA . ASP A 1 87 ? 16.620 -10.799 -8.966 1.00 87.56 87 ASP A CA 1
ATOM 678 C C . ASP A 1 87 ? 15.877 -11.426 -7.777 1.00 87.56 87 ASP A C 1
ATOM 680 O O . ASP A 1 87 ? 16.133 -12.585 -7.433 1.00 87.56 87 ASP A O 1
ATOM 684 N N . LYS A 1 88 ? 15.018 -10.668 -7.078 1.00 89.75 88 LYS A N 1
ATOM 685 C CA . LYS A 1 88 ? 14.387 -11.113 -5.824 1.00 89.75 88 LYS A CA 1
ATOM 686 C C . LYS A 1 88 ? 13.025 -10.461 -5.582 1.00 89.75 88 LYS A C 1
ATOM 688 O O . LYS A 1 88 ? 12.963 -9.225 -5.543 1.00 89.75 88 LYS A O 1
ATOM 693 N N . PRO A 1 89 ? 11.975 -11.254 -5.301 1.00 91.88 89 PRO A N 1
ATOM 694 C CA . PRO A 1 89 ? 10.731 -10.716 -4.777 1.00 91.88 89 PRO A CA 1
ATOM 695 C C . PRO A 1 89 ? 10.880 -10.274 -3.311 1.00 91.88 89 PRO A C 1
ATOM 697 O O . PRO A 1 89 ? 11.843 -10.640 -2.623 1.00 91.88 89 PRO A O 1
ATOM 700 N N . ASP A 1 90 ? 9.913 -9.487 -2.839 1.00 92.75 90 ASP A N 1
ATOM 701 C CA . ASP A 1 90 ? 9.703 -9.142 -1.424 1.00 92.75 90 ASP A CA 1
ATOM 702 C C . ASP A 1 90 ? 10.926 -8.538 -0.708 1.00 92.75 90 ASP A C 1
ATOM 704 O O . ASP A 1 90 ? 11.185 -8.786 0.473 1.00 92.75 90 ASP A O 1
ATOM 708 N N . GLN A 1 91 ? 11.710 -7.710 -1.398 1.00 96.44 91 GLN A N 1
ATOM 709 C CA . GLN A 1 91 ? 12.815 -6.997 -0.764 1.00 96.44 91 GLN A CA 1
ATOM 710 C C . GLN A 1 91 ? 12.282 -5.842 0.081 1.00 96.44 91 GLN A C 1
ATOM 712 O O . GLN A 1 91 ? 11.587 -4.966 -0.432 1.00 96.44 91 GLN A O 1
ATOM 717 N N . LEU A 1 92 ? 12.647 -5.801 1.368 1.00 96.00 92 LEU A N 1
ATOM 718 C CA . LEU A 1 92 ? 12.308 -4.680 2.246 1.00 96.00 92 LEU A CA 1
ATOM 719 C C . LEU A 1 92 ? 12.819 -3.373 1.627 1.00 96.00 92 LEU A C 1
ATOM 721 O O . LEU A 1 92 ? 14.021 -3.189 1.433 1.00 96.00 92 LEU A O 1
ATOM 725 N N . TRP A 1 93 ? 11.895 -2.468 1.324 1.00 94.69 93 TRP A N 1
ATOM 726 C CA . TRP A 1 93 ? 12.196 -1.187 0.702 1.00 94.69 93 TRP A CA 1
ATOM 727 C C . TRP A 1 93 ? 12.214 -0.055 1.721 1.00 94.69 93 TRP A C 1
ATOM 729 O O . TRP A 1 93 ? 13.156 0.736 1.746 1.00 94.69 93 TRP A O 1
ATOM 739 N N . MET A 1 94 ? 11.189 0.024 2.569 1.00 95.06 94 MET A N 1
ATOM 740 C CA . MET A 1 94 ? 11.117 1.047 3.606 1.00 95.06 94 MET A CA 1
ATOM 741 C C . MET A 1 94 ? 10.243 0.618 4.780 1.00 95.06 94 MET A C 1
ATOM 743 O O . MET A 1 94 ? 9.342 -0.205 4.642 1.00 95.06 94 MET A O 1
ATOM 747 N N . GLN A 1 95 ? 10.498 1.226 5.933 1.00 97.31 95 GLN A N 1
ATOM 748 C CA . GLN A 1 95 ? 9.623 1.165 7.098 1.00 97.31 95 GLN A CA 1
ATOM 749 C C . GLN A 1 95 ? 8.934 2.516 7.255 1.00 97.31 95 GLN A C 1
ATOM 751 O O . GLN A 1 95 ? 9.545 3.556 7.000 1.00 97.31 95 GLN A O 1
ATOM 756 N N . VAL A 1 96 ? 7.665 2.502 7.645 1.00 95.19 96 VAL A N 1
ATOM 757 C CA . VAL A 1 96 ? 6.852 3.711 7.786 1.00 95.19 96 VAL A CA 1
ATOM 758 C C . VAL A 1 96 ? 6.067 3.688 9.085 1.00 95.19 96 VAL A C 1
ATOM 760 O O . VAL A 1 96 ? 5.601 2.639 9.531 1.00 95.19 96 VAL A O 1
ATOM 763 N N . THR A 1 97 ? 5.882 4.880 9.640 1.00 97.00 97 THR A N 1
ATOM 764 C CA . THR A 1 97 ? 4.926 5.163 10.704 1.00 97.00 97 THR A CA 1
ATOM 765 C C . THR A 1 97 ? 4.168 6.417 10.301 1.00 97.00 97 THR A C 1
ATOM 767 O O . THR A 1 97 ? 4.774 7.460 10.058 1.00 97.00 97 THR A O 1
ATOM 770 N N . LEU A 1 98 ? 2.852 6.296 10.181 1.00 93.44 98 LEU A N 1
ATOM 771 C CA . LEU A 1 98 ? 1.943 7.369 9.807 1.00 93.44 98 LEU A CA 1
ATOM 772 C C . LEU A 1 98 ? 1.034 7.652 10.996 1.00 93.44 98 LEU A C 1
ATOM 774 O O . LEU A 1 98 ? 0.432 6.726 11.536 1.00 93.44 98 LEU A O 1
ATOM 778 N N . ALA A 1 99 ? 0.938 8.916 11.390 1.00 94.94 99 ALA A N 1
ATOM 779 C CA . ALA A 1 99 ? -0.020 9.371 12.387 1.00 94.94 99 ALA A CA 1
ATOM 780 C C . ALA A 1 99 ? -1.221 10.000 11.680 1.00 94.94 99 ALA A C 1
ATOM 782 O O . ALA A 1 99 ? -1.057 10.665 10.650 1.00 94.94 99 ALA A O 1
ATOM 783 N N . ARG A 1 100 ? -2.420 9.804 12.231 1.00 90.81 100 ARG A N 1
ATOM 784 C CA . ARG A 1 100 ? -3.620 10.488 11.758 1.00 90.81 100 ARG A CA 1
ATOM 785 C C . ARG A 1 100 ? -3.393 11.994 11.846 1.00 90.81 100 ARG A C 1
ATOM 787 O O . ARG A 1 100 ? -2.989 12.515 12.881 1.00 90.81 100 ARG A O 1
ATOM 794 N N . GLN A 1 101 ? -3.655 12.692 10.750 1.00 86.81 101 GLN A N 1
ATOM 795 C CA . GLN A 1 101 ? -3.627 14.145 10.748 1.00 86.81 101 GLN A CA 1
ATOM 796 C C . GLN A 1 101 ? -4.948 14.664 11.331 1.00 86.81 101 GLN A C 1
ATOM 798 O O . GLN A 1 101 ? -6.020 14.237 10.901 1.00 86.81 101 GLN A O 1
ATOM 803 N N . GLU A 1 102 ? -4.873 15.554 12.320 1.00 76.69 102 GLU A N 1
ATOM 804 C CA . GLU A 1 102 ? -6.044 16.292 12.803 1.00 76.69 102 GLU A CA 1
ATOM 805 C C . GLU A 1 102 ? -6.506 17.281 11.719 1.00 76.69 102 GLU A C 1
ATOM 807 O O . GLU A 1 102 ? -5.677 17.873 11.020 1.00 76.69 102 GLU A O 1
ATOM 812 N N . ALA A 1 103 ? -7.824 17.382 11.535 1.00 59.75 103 ALA A N 1
ATOM 813 C CA . ALA A 1 103 ? -8.463 18.202 10.504 1.00 59.75 103 ALA A CA 1
ATOM 814 C C . ALA A 1 103 ? -8.572 19.677 1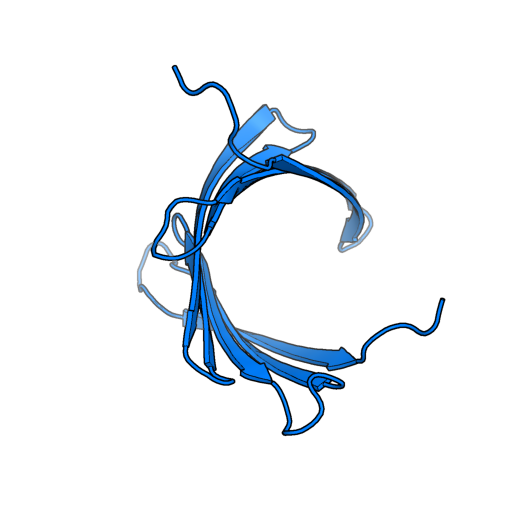0.907 1.00 59.75 103 ALA A C 1
ATOM 816 O O . ALA A 1 103 ? -8.816 19.943 12.106 1.00 59.75 103 ALA A O 1
#

pLDDT: mean 89.62, std 11.36, range [39.66, 98.44]

Radius of gyration: 14.94 Å; chains: 1; bounding box: 41×29×37 Å